Protein AF-Q4RDX2-F1 (afdb_monomer_lite)

pLDDT: mean 72.02, std 18.13, range [43.03, 97.31]

InterPro domains:
  IPR030113 Actin-filament associated protein [PTHR14338] (1-72)

Foldseek 3Di:
DDPDDDDDDPDDPDDDDDDDPPPPVPVPPPPPPDDPPDDPPFPKDKDWDWDADPVRDTDTDIWIAGPNDIDD

Organism: Tetraodon nigroviridis (NCBI:txid99883)

Sequence (72 aa):
ESDSSHYESYGEEEDEDDEPVKDRAHYIQRSASQPCLRPAPESRICGFLWRRKWLGQWIKQLFIIRQDVLLV

Secondary structure (DSSP, 8-state):
-----------------------S-TT------S--SSS-----EEEEEEEE-TTS-EEEEEEEEETTEEE-

Radius of gyration: 24.17 Å; chains: 1; bounding box: 70×33×43 Å

Structure (mmCIF, N/CA/C/O backbone):
data_AF-Q4RDX2-F1
#
_entry.id   AF-Q4RDX2-F1
#
loop_
_atom_site.group_PDB
_atom_site.id
_atom_site.type_symbol
_atom_site.label_atom_id
_atom_site.label_alt_id
_atom_site.label_comp_id
_atom_site.label_asym_id
_atom_site.label_entity_id
_atom_site.label_seq_id
_atom_site.pdbx_PDB_ins_code
_atom_site.Cartn_x
_atom_site.Cartn_y
_atom_site.Cartn_z
_atom_site.occupancy
_atom_site.B_iso_or_equiv
_atom_site.auth_seq_id
_atom_site.auth_comp_id
_atom_site.auth_asym_id
_atom_site.auth_atom_id
_atom_site.pdbx_PDB_model_num
ATOM 1 N N . GLU A 1 1 ? 54.499 -10.366 -3.258 1.00 47.69 1 GLU A N 1
ATOM 2 C CA . GLU A 1 1 ? 54.331 -9.122 -2.484 1.00 47.69 1 GLU A CA 1
ATOM 3 C C . GLU A 1 1 ? 52.843 -8.886 -2.249 1.00 47.69 1 GLU A C 1
ATOM 5 O O . GLU A 1 1 ? 52.055 -9.231 -3.120 1.00 47.69 1 GLU A O 1
ATOM 10 N N . SER A 1 2 ? 52.447 -8.430 -1.059 1.00 59.19 2 SER A N 1
ATOM 11 C CA . SER A 1 2 ? 51.036 -8.227 -0.705 1.00 59.19 2 SER A CA 1
ATOM 12 C C . SER A 1 2 ? 50.656 -6.791 -1.057 1.00 59.19 2 SER A C 1
ATOM 14 O O . SER A 1 2 ? 51.164 -5.867 -0.429 1.00 59.19 2 SER A O 1
ATOM 16 N N . ASP A 1 3 ? 49.807 -6.612 -2.068 1.00 61.16 3 ASP A N 1
ATOM 17 C CA . ASP A 1 3 ? 49.262 -5.309 -2.460 1.00 61.16 3 ASP A CA 1
ATOM 18 C C . ASP A 1 3 ? 48.344 -4.800 -1.341 1.00 61.16 3 ASP A C 1
ATOM 20 O O . ASP A 1 3 ? 47.201 -5.239 -1.187 1.00 61.16 3 ASP A O 1
ATOM 24 N N . SER A 1 4 ? 48.871 -3.916 -0.494 1.00 60.59 4 SER A N 1
ATOM 25 C CA . SER A 1 4 ? 48.071 -3.188 0.482 1.00 60.59 4 SER A CA 1
ATOM 26 C C . SER A 1 4 ? 47.251 -2.140 -0.265 1.00 60.59 4 SER A C 1
ATOM 28 O O . SER A 1 4 ? 47.758 -1.065 -0.590 1.00 60.59 4 SER A O 1
ATOM 30 N N . SER A 1 5 ? 45.986 -2.442 -0.550 1.00 61.38 5 SER A N 1
ATOM 31 C CA . SER A 1 5 ? 45.036 -1.441 -1.033 1.00 61.38 5 SER A CA 1
ATOM 32 C C . SER A 1 5 ? 44.919 -0.325 0.009 1.00 61.38 5 SER A C 1
ATOM 34 O O . SER A 1 5 ? 44.376 -0.536 1.095 1.00 61.38 5 SER A O 1
ATOM 36 N N . HIS A 1 6 ? 45.469 0.843 -0.313 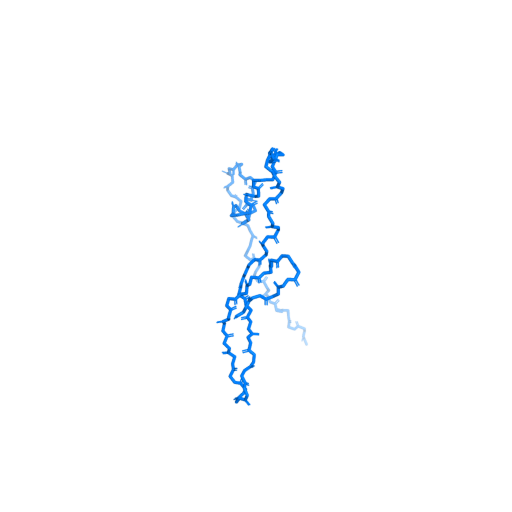1.00 71.12 6 HIS A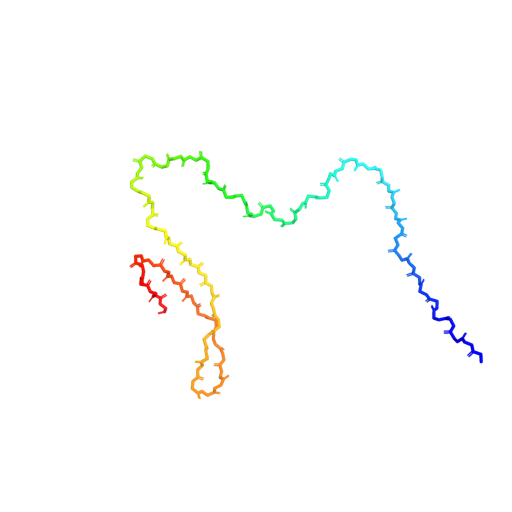 N 1
ATOM 37 C CA . HIS A 1 6 ? 45.364 2.058 0.483 1.00 71.12 6 HIS A CA 1
ATOM 38 C C . HIS A 1 6 ? 43.901 2.525 0.477 1.00 71.12 6 HIS A C 1
ATOM 40 O O . HIS A 1 6 ? 43.399 3.000 -0.540 1.00 71.12 6 HIS A O 1
ATOM 46 N N . TYR A 1 7 ? 43.196 2.310 1.588 1.00 72.44 7 TYR A N 1
ATOM 47 C CA . TYR A 1 7 ? 41.853 2.833 1.824 1.00 72.44 7 TYR A CA 1
ATOM 48 C C . TYR A 1 7 ? 41.996 4.196 2.504 1.00 72.44 7 TYR A C 1
ATOM 50 O O . TYR A 1 7 ? 42.391 4.259 3.668 1.00 72.44 7 TYR A O 1
ATOM 58 N N . GLU A 1 8 ? 41.710 5.284 1.790 1.00 67.00 8 GLU A N 1
ATOM 59 C CA . GLU A 1 8 ? 41.571 6.595 2.424 1.00 67.00 8 GLU A CA 1
ATOM 60 C C . GLU A 1 8 ? 40.244 6.642 3.189 1.00 67.00 8 GLU A C 1
ATOM 62 O O . GLU A 1 8 ? 39.156 6.586 2.611 1.00 67.00 8 GLU A O 1
ATOM 67 N N . SER A 1 9 ? 40.346 6.702 4.516 1.00 64.19 9 SER A N 1
ATOM 68 C CA . SER A 1 9 ? 39.220 6.935 5.414 1.00 64.19 9 SER A CA 1
ATOM 69 C C . SER A 1 9 ? 38.835 8.412 5.355 1.00 64.19 9 SER A C 1
ATOM 71 O O . SER A 1 9 ? 39.457 9.235 6.017 1.00 64.19 9 SER A O 1
ATOM 73 N N . TYR A 1 10 ? 37.812 8.759 4.572 1.00 67.38 10 TYR A N 1
ATOM 74 C CA . TYR A 1 10 ? 37.186 10.083 4.644 1.00 67.38 10 TYR A CA 1
ATOM 75 C C . TYR A 1 10 ? 36.179 10.119 5.800 1.00 67.38 10 TYR A C 1
ATOM 77 O O . TYR A 1 10 ? 34.985 9.876 5.634 1.00 67.38 10 TYR A O 1
ATOM 85 N N . GLY A 1 11 ? 36.718 10.392 6.978 1.00 65.19 11 GLY A N 1
ATOM 86 C CA . GLY A 1 11 ? 36.058 10.817 8.210 1.00 65.19 11 GLY A CA 1
ATOM 87 C C . GLY A 1 11 ? 37.209 11.214 9.132 1.00 65.19 11 GLY A C 1
ATOM 88 O O . GLY A 1 11 ? 38.147 10.439 9.258 1.00 65.19 11 GLY A O 1
ATOM 89 N N . GLU A 1 12 ? 37.310 12.415 9.675 1.00 54.34 12 GLU A N 1
ATOM 90 C CA . GLU A 1 12 ? 36.291 13.273 10.260 1.00 54.34 12 GLU A CA 1
ATOM 91 C C . GLU A 1 12 ? 36.667 14.740 10.015 1.00 54.34 12 GLU A C 1
ATOM 93 O O . GLU A 1 12 ? 37.818 15.121 10.209 1.00 54.34 12 GLU A O 1
ATOM 98 N N . GLU A 1 13 ? 35.696 15.573 9.651 1.00 54.50 13 GLU A N 1
ATOM 99 C CA . GLU A 1 13 ? 35.755 16.992 10.009 1.00 54.50 13 GLU A CA 1
ATOM 100 C C . GLU A 1 13 ? 34.718 17.166 11.123 1.00 54.50 13 GLU A C 1
ATOM 102 O O . GLU A 1 13 ? 33.538 17.428 10.888 1.00 54.50 13 GLU A O 1
ATOM 107 N N . GLU A 1 14 ? 35.157 16.826 12.340 1.00 53.03 14 GLU A N 1
ATOM 108 C CA . GLU A 1 14 ? 34.541 17.258 13.590 1.00 53.03 14 GLU A CA 1
ATOM 109 C C . GLU A 1 14 ? 34.787 18.762 13.729 1.00 53.03 14 GLU A C 1
ATOM 111 O O . GLU A 1 14 ? 35.854 19.168 14.170 1.00 53.03 14 GLU A O 1
ATOM 116 N N . ASP A 1 15 ? 33.792 19.572 13.379 1.00 45.44 15 ASP A N 1
ATOM 117 C CA . ASP A 1 15 ? 33.66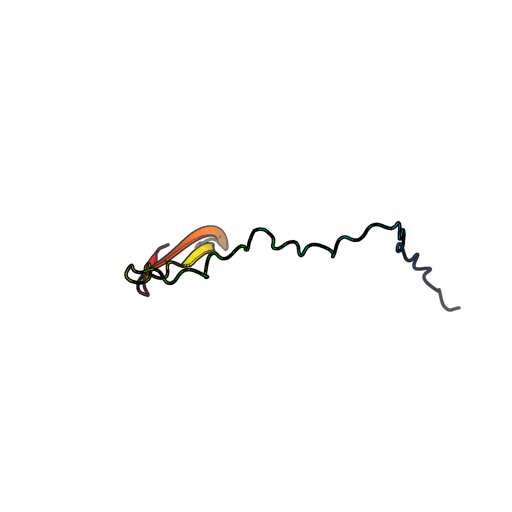5 20.940 13.882 1.00 45.44 15 ASP A CA 1
ATOM 118 C C . ASP A 1 15 ? 32.265 21.083 14.500 1.00 45.44 15 ASP A C 1
ATOM 120 O O . ASP A 1 15 ? 31.271 21.386 13.843 1.00 45.44 15 ASP A O 1
ATOM 124 N N . GLU A 1 16 ? 32.203 20.691 15.774 1.00 51.16 16 GLU A N 1
ATOM 125 C CA . GLU A 1 16 ? 31.750 21.553 16.869 1.00 51.16 16 GLU A CA 1
ATOM 126 C C . GLU A 1 16 ? 30.459 22.363 16.622 1.00 51.16 16 GLU A C 1
ATOM 128 O O . GLU A 1 16 ? 30.493 23.560 16.369 1.00 51.16 16 GLU A O 1
ATOM 133 N N . ASP A 1 17 ? 29.301 21.709 16.752 1.00 43.03 17 ASP A N 1
ATOM 134 C CA . ASP A 1 17 ? 28.148 22.282 17.459 1.00 43.03 17 ASP A CA 1
ATOM 135 C C . ASP A 1 17 ? 27.093 21.191 17.726 1.00 43.03 17 ASP A C 1
ATOM 137 O O . ASP A 1 17 ? 26.642 20.476 16.828 1.00 43.03 17 ASP A O 1
ATOM 141 N N . ASP A 1 18 ? 26.723 21.054 18.998 1.00 47.94 18 ASP A N 1
ATOM 142 C CA . ASP A 1 18 ? 25.707 20.159 19.555 1.00 47.94 18 ASP A CA 1
ATOM 143 C C . ASP A 1 18 ? 24.397 20.100 18.732 1.00 47.94 18 ASP A C 1
ATOM 145 O O . ASP A 1 18 ? 23.453 20.853 18.969 1.00 47.94 18 ASP A O 1
ATOM 149 N N . GLU A 1 19 ? 24.255 19.134 17.826 1.00 50.78 19 GLU A N 1
ATOM 150 C CA . GLU A 1 19 ? 22.944 18.697 17.335 1.00 50.78 19 GLU A CA 1
ATOM 151 C C . GLU A 1 19 ? 22.946 17.166 17.232 1.00 50.78 19 GLU A C 1
ATOM 153 O O . GLU A 1 19 ? 23.668 16.598 16.407 1.00 50.78 19 GLU A O 1
ATOM 158 N N . PRO A 1 20 ? 22.151 16.447 18.053 1.00 47.72 20 PRO A N 1
ATOM 159 C CA . PRO A 1 20 ? 22.025 15.007 17.902 1.00 47.72 20 PRO A CA 1
ATOM 160 C C . PRO A 1 20 ? 21.491 14.745 16.501 1.00 47.72 20 PRO A C 1
ATOM 162 O O . PRO A 1 20 ? 20.399 15.216 16.180 1.00 47.72 20 PRO A O 1
ATOM 165 N N . VAL A 1 21 ? 22.273 14.018 15.690 1.00 51.22 21 VAL A N 1
ATOM 166 C CA . VAL A 1 21 ? 21.955 13.616 14.314 1.00 51.22 21 VAL A CA 1
ATOM 167 C C . VAL A 1 21 ? 20.496 13.196 14.261 1.00 51.22 21 VAL A C 1
ATOM 169 O O . VAL A 1 21 ? 20.096 12.113 14.691 1.00 51.22 21 VAL A O 1
ATOM 172 N N . LYS A 1 22 ? 19.687 14.144 13.808 1.00 55.06 22 LYS A N 1
ATOM 173 C CA . LYS A 1 22 ? 18.244 14.092 13.859 1.00 55.06 22 LYS A CA 1
ATOM 174 C C . LYS A 1 22 ? 17.825 13.001 12.884 1.00 55.06 22 LYS A C 1
ATOM 176 O O . LYS A 1 22 ? 17.960 13.140 11.669 1.00 55.06 22 LYS A O 1
ATOM 181 N N . ASP A 1 23 ? 17.418 11.873 13.457 1.00 59.72 23 ASP A N 1
ATOM 182 C CA . ASP A 1 23 ? 16.901 10.705 12.759 1.00 59.72 23 ASP A CA 1
ATOM 183 C C . ASP A 1 23 ? 15.986 11.162 11.609 1.00 59.72 23 ASP A C 1
ATOM 185 O O . ASP A 1 23 ? 15.011 11.889 11.820 1.00 59.72 23 ASP A O 1
ATOM 189 N N . ARG A 1 24 ? 16.322 10.761 10.373 1.00 57.25 24 ARG A N 1
ATOM 190 C CA . ARG A 1 24 ? 15.681 11.182 9.107 1.00 57.25 24 ARG A CA 1
ATOM 191 C C . ARG A 1 24 ? 14.183 10.840 9.025 1.00 57.25 24 ARG A C 1
ATOM 193 O O . ARG A 1 24 ? 13.542 11.092 8.006 1.00 57.25 24 ARG A O 1
ATOM 200 N N . ALA A 1 25 ? 13.608 10.285 10.085 1.00 60.44 25 ALA A N 1
ATOM 201 C CA . ALA A 1 25 ? 12.207 9.950 10.257 1.00 60.44 25 ALA A CA 1
ATOM 202 C C . ALA A 1 25 ? 11.323 11.100 10.796 1.00 60.44 25 ALA A C 1
ATOM 204 O O . ALA A 1 25 ? 10.253 10.826 11.335 1.00 60.44 25 ALA A O 1
ATOM 205 N N . HIS A 1 26 ? 11.676 12.382 10.623 1.00 54.91 26 HIS A N 1
ATOM 206 C CA . HIS A 1 26 ? 10.813 13.511 11.042 1.00 54.91 26 HIS A CA 1
ATOM 207 C C . HIS A 1 26 ? 9.391 13.490 10.456 1.00 54.91 26 HIS A C 1
ATOM 209 O O . HIS A 1 26 ? 8.481 14.096 11.013 1.00 54.91 26 HIS A O 1
ATOM 215 N N . TYR A 1 27 ? 9.173 12.780 9.347 1.00 56.06 27 TYR A N 1
ATOM 216 C CA . TYR A 1 27 ? 7.844 12.594 8.759 1.00 56.06 27 TYR A CA 1
ATOM 217 C C . TYR A 1 27 ? 6.994 11.535 9.486 1.00 56.06 27 TYR A C 1
ATOM 219 O O . TYR A 1 27 ? 5.798 11.427 9.225 1.00 56.06 27 TYR A O 1
ATOM 227 N N . ILE A 1 28 ? 7.573 10.759 10.408 1.00 54.59 28 ILE A N 1
ATOM 228 C CA . ILE A 1 28 ? 6.872 9.762 11.230 1.00 54.59 28 ILE A CA 1
ATOM 229 C C . ILE A 1 28 ? 6.480 10.391 12.572 1.00 54.59 28 ILE A C 1
ATOM 231 O O . ILE A 1 28 ? 6.619 9.797 13.638 1.00 54.59 28 ILE A O 1
ATOM 235 N N . GLN A 1 29 ? 5.940 11.608 12.551 1.00 51.84 29 GLN A N 1
ATOM 236 C CA . GLN A 1 29 ? 5.241 12.135 13.715 1.00 51.84 29 GLN A CA 1
ATOM 237 C C . GLN A 1 29 ? 3.862 11.461 13.777 1.00 51.84 29 GLN A C 1
ATOM 239 O O . GLN A 1 29 ? 2.853 12.000 13.325 1.00 51.84 29 GLN A O 1
ATOM 244 N N . ARG A 1 30 ? 3.814 10.221 14.287 1.00 52.88 30 ARG A N 1
ATOM 245 C CA . ARG A 1 30 ? 2.544 9.551 14.594 1.00 52.88 30 ARG A CA 1
ATOM 246 C C . ARG A 1 30 ? 1.865 10.317 15.726 1.00 52.88 30 ARG A C 1
ATOM 248 O O . ARG A 1 30 ? 2.231 10.179 16.889 1.00 52.88 30 ARG A O 1
ATOM 255 N N . SER A 1 31 ? 0.838 11.085 15.391 1.00 59.34 31 SER A N 1
ATOM 256 C CA . SER A 1 31 ? -0.136 11.646 16.327 1.00 59.34 31 SER A CA 1
ATOM 257 C C . SER A 1 31 ? -0.995 10.526 16.934 1.00 59.34 31 SER A C 1
ATOM 259 O O . SER A 1 31 ? -2.171 10.377 16.626 1.00 59.34 31 SER A O 1
ATOM 261 N N . ALA A 1 32 ? -0.393 9.689 17.781 1.00 57.12 32 ALA A N 1
ATOM 262 C CA . ALA A 1 32 ? -1.064 8.572 18.451 1.00 57.12 32 ALA A CA 1
ATOM 263 C C . ALA A 1 32 ? -1.381 8.847 19.934 1.00 57.12 32 ALA A C 1
ATOM 265 O O . ALA A 1 32 ? -1.785 7.936 20.648 1.00 57.12 32 ALA A O 1
ATOM 266 N N . SER A 1 33 ? -1.193 10.076 20.425 1.00 56.06 33 SER A N 1
ATOM 267 C CA . SER A 1 33 ? -1.290 10.377 21.862 1.00 56.06 33 SER A CA 1
ATOM 268 C C . SER A 1 33 ? -2.667 10.839 22.347 1.00 56.06 33 SER A C 1
ATOM 270 O O . SER A 1 33 ? -2.847 10.986 23.553 1.00 56.06 33 SER A O 1
ATOM 272 N N . GLN A 1 34 ? -3.653 11.044 21.466 1.00 61.66 34 GLN A N 1
ATOM 273 C CA . GLN A 1 34 ? -5.017 11.343 21.907 1.00 61.66 34 GLN A CA 1
ATOM 274 C C . GLN A 1 34 ? -5.910 10.105 21.784 1.00 61.66 34 GLN A C 1
ATOM 276 O O . GLN A 1 34 ? -6.125 9.631 20.664 1.00 61.66 34 GLN A O 1
ATOM 281 N N . PRO A 1 35 ? -6.476 9.589 22.894 1.00 59.88 35 PRO A N 1
ATOM 282 C CA . PRO A 1 35 ? -7.579 8.649 22.803 1.00 59.88 35 PRO A CA 1
ATOM 283 C C . PRO A 1 35 ? -8.719 9.366 22.080 1.00 59.88 35 PRO A C 1
ATOM 285 O O . PRO A 1 35 ? -9.299 10.332 22.578 1.00 59.88 35 PRO A O 1
ATOM 288 N N . CYS A 1 36 ? -9.000 8.936 20.854 1.00 55.97 36 CYS A N 1
ATOM 289 C CA . CYS A 1 36 ? -10.146 9.431 20.121 1.00 55.97 36 CYS A CA 1
ATOM 290 C C . CYS A 1 36 ? -11.405 9.042 20.914 1.00 55.97 36 CYS A C 1
ATOM 292 O O . CYS A 1 36 ? -11.721 7.870 21.060 1.00 55.97 36 CYS A O 1
ATOM 294 N N . LEU A 1 37 ? -12.152 10.032 21.418 1.00 63.41 37 LEU A N 1
ATOM 295 C CA . LEU A 1 37 ? -13.494 9.842 22.004 1.00 63.41 37 LEU A CA 1
ATOM 296 C C . LEU A 1 37 ? -14.541 9.421 20.948 1.00 63.41 37 LEU A C 1
ATOM 298 O O . LEU A 1 37 ? -15.729 9.286 21.234 1.00 63.41 37 LEU A O 1
ATOM 302 N N . ARG A 1 38 ? -14.107 9.264 19.695 1.00 60.66 38 ARG A N 1
ATOM 303 C CA . ARG A 1 38 ? -14.870 8.708 18.582 1.00 60.66 38 ARG A CA 1
ATOM 304 C C . ARG A 1 38 ? -14.582 7.207 18.507 1.00 60.66 38 ARG A C 1
ATOM 306 O O . ARG A 1 38 ? -13.463 6.824 18.839 1.00 60.66 38 ARG A O 1
ATOM 313 N N . PRO A 1 39 ? -15.526 6.370 18.028 1.00 62.66 39 PRO A N 1
ATOM 314 C CA . PRO A 1 39 ? -15.200 5.000 17.637 1.00 62.66 39 PRO A CA 1
ATOM 315 C C . PRO A 1 39 ? -13.898 5.027 16.845 1.00 62.66 39 PRO A C 1
ATOM 317 O O . PRO A 1 39 ? -13.771 5.895 15.971 1.00 62.66 39 PRO A O 1
ATOM 320 N N . ALA A 1 40 ? -12.938 4.168 17.217 1.00 60.28 40 ALA A N 1
ATOM 321 C CA . ALA A 1 40 ? -11.616 4.148 16.604 1.00 60.28 40 ALA A CA 1
ATOM 322 C C . ALA A 1 40 ? -11.802 4.304 15.091 1.00 60.28 40 ALA A C 1
ATOM 324 O O . ALA A 1 40 ? -12.598 3.542 14.524 1.00 60.28 40 ALA A O 1
ATOM 325 N N . PRO A 1 41 ? -11.196 5.327 14.452 1.00 64.06 41 PRO A N 1
ATOM 326 C CA . PRO A 1 41 ? -11.335 5.482 13.016 1.00 64.06 41 PRO A CA 1
ATOM 327 C C . PRO A 1 41 ? -10.944 4.136 12.436 1.00 64.06 41 PRO A C 1
ATOM 329 O O . PRO A 1 41 ? -9.874 3.638 12.786 1.00 64.06 41 PRO A O 1
ATOM 332 N N . GLU A 1 42 ? -11.857 3.513 11.678 1.00 67.75 42 GLU A N 1
ATOM 333 C CA . GLU A 1 42 ? -11.633 2.190 11.091 1.00 67.75 42 GLU A CA 1
ATOM 334 C C . GLU A 1 42 ? -10.185 2.151 10.626 1.00 67.75 42 GLU A C 1
ATOM 336 O O . GLU A 1 42 ? -9.782 3.047 9.877 1.00 67.75 42 GLU A O 1
ATOM 341 N N . SER A 1 43 ? -9.385 1.234 11.171 1.00 61.12 43 SER A N 1
ATOM 342 C CA . SER A 1 43 ? -7.949 1.209 10.929 1.00 61.12 43 SER A CA 1
ATOM 343 C C . SER A 1 43 ? -7.730 1.021 9.430 1.00 61.12 43 SER A C 1
ATOM 345 O O . SER A 1 43 ? -7.849 -0.074 8.888 1.00 61.12 43 SER A O 1
ATOM 347 N N . ARG A 1 44 ? -7.495 2.138 8.738 1.00 78.44 44 ARG A N 1
ATOM 348 C CA . ARG A 1 44 ? -7.328 2.211 7.290 1.00 78.44 44 ARG A CA 1
ATOM 349 C C . ARG A 1 44 ? -5.842 2.158 7.014 1.00 78.44 44 ARG A C 1
ATOM 351 O O . ARG A 1 44 ? -5.136 3.138 7.235 1.00 78.44 44 ARG A O 1
ATOM 358 N N . ILE A 1 45 ? -5.365 1.012 6.546 1.00 90.19 45 ILE A N 1
ATOM 359 C CA . ILE A 1 45 ? -4.009 0.911 6.005 1.00 90.19 45 ILE A CA 1
ATOM 360 C C . ILE A 1 45 ? -4.108 1.265 4.528 1.00 90.19 45 ILE A C 1
ATOM 362 O O . ILE A 1 45 ? -4.903 0.663 3.811 1.00 90.19 45 ILE A O 1
ATOM 366 N N . CYS A 1 46 ? -3.322 2.230 4.063 1.00 91.88 46 CYS A N 1
ATOM 367 C CA . CYS A 1 46 ? -3.213 2.538 2.643 1.00 91.88 46 CYS A CA 1
ATOM 368 C C . CYS A 1 46 ? -1.753 2.650 2.215 1.00 91.88 46 CYS A C 1
ATOM 370 O O . CYS A 1 46 ? -0.862 2.914 3.024 1.00 91.88 46 CYS A O 1
ATOM 372 N N . GLY A 1 47 ? -1.505 2.428 0.931 1.00 94.31 47 GLY A N 1
ATOM 373 C CA . GLY A 1 47 ? -0.164 2.506 0.376 1.00 94.31 47 GLY A CA 1
ATOM 374 C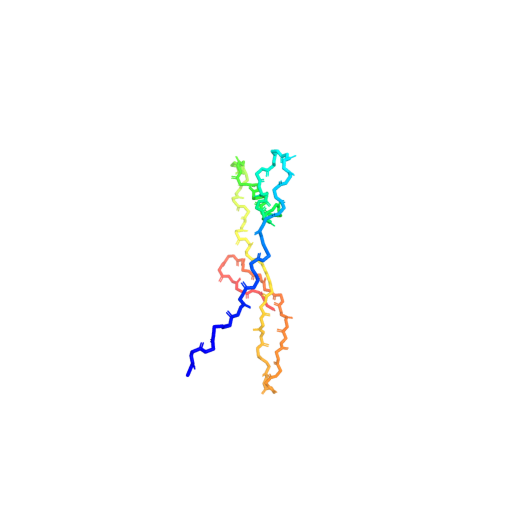 C . GLY A 1 47 ? -0.132 2.122 -1.090 1.00 94.31 47 GLY A C 1
ATOM 375 O O . GLY A 1 47 ? -1.165 1.945 -1.731 1.00 94.31 47 GLY A O 1
ATOM 376 N N . PHE A 1 48 ? 1.074 1.976 -1.623 1.00 96.69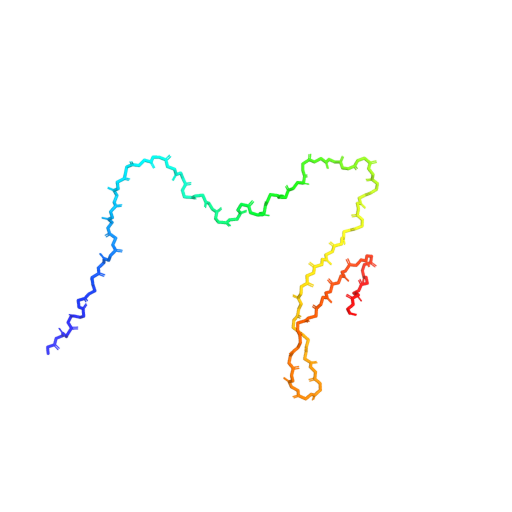 48 PHE A N 1
ATOM 377 C CA . PHE A 1 48 ? 1.279 1.496 -2.981 1.00 96.69 48 PHE A CA 1
ATOM 378 C C . PHE A 1 48 ? 1.979 0.144 -2.958 1.00 96.69 48 PHE A C 1
ATOM 380 O O . PHE A 1 48 ? 2.937 -0.044 -2.213 1.00 96.69 48 PHE A O 1
ATOM 387 N N . LEU A 1 49 ? 1.528 -0.770 -3.812 1.00 95.12 49 LEU A N 1
ATOM 388 C CA . LEU A 1 49 ? 2.181 -2.050 -4.067 1.00 95.12 49 LEU A CA 1
ATOM 389 C C . LEU A 1 49 ? 2.476 -2.210 -5.557 1.00 95.12 49 LEU A C 1
ATOM 391 O O . LEU A 1 49 ? 1.899 -1.520 -6.399 1.00 95.12 49 LEU A O 1
ATOM 395 N N . TRP A 1 50 ? 3.366 -3.137 -5.892 1.00 96.81 50 TRP A N 1
ATOM 396 C CA . TRP A 1 50 ? 3.582 -3.555 -7.271 1.00 96.81 50 TRP A CA 1
ATOM 397 C C . TRP A 1 50 ? 2.686 -4.754 -7.587 1.00 96.81 50 TRP A C 1
ATOM 399 O O . TRP A 1 50 ? 2.791 -5.799 -6.950 1.00 96.81 50 TRP A O 1
ATOM 409 N N . ARG A 1 51 ? 1.806 -4.618 -8.584 1.00 94.62 51 ARG A N 1
ATOM 410 C CA . ARG A 1 51 ? 0.959 -5.707 -9.092 1.00 94.62 51 ARG A CA 1
ATOM 411 C C . ARG A 1 51 ? 1.489 -6.197 -10.434 1.00 94.62 51 ARG A C 1
ATOM 413 O O . ARG A 1 51 ? 1.687 -5.403 -11.354 1.00 94.62 51 ARG A O 1
ATOM 420 N N . ARG A 1 52 ? 1.667 -7.513 -10.561 1.00 95.94 52 ARG A N 1
ATOM 421 C CA . ARG A 1 52 ? 2.081 -8.159 -11.812 1.00 95.94 52 ARG A CA 1
ATOM 422 C C . ARG A 1 52 ? 0.893 -8.294 -12.768 1.00 95.94 52 ARG A C 1
ATOM 424 O O . ARG A 1 52 ? -0.140 -8.850 -12.398 1.00 95.94 52 ARG A O 1
ATOM 431 N N . LYS A 1 53 ? 1.040 -7.802 -13.997 1.00 93.75 53 LYS A N 1
ATOM 432 C CA . LYS A 1 53 ? 0.112 -8.027 -15.116 1.00 93.75 53 LYS A CA 1
ATOM 433 C C . LYS A 1 53 ? 0.442 -9.335 -15.842 1.00 93.75 53 LYS A C 1
ATOM 435 O O . LYS A 1 53 ? 1.540 -9.871 -15.721 1.00 93.75 53 LYS A O 1
ATOM 440 N N . TRP A 1 54 ? -0.496 -9.802 -16.665 1.00 92.00 54 TRP A N 1
ATOM 441 C CA . TRP A 1 54 ? -0.393 -11.051 -17.436 1.00 92.00 54 TRP A CA 1
ATOM 442 C C . TRP A 1 54 ? 0.800 -11.133 -18.415 1.00 92.00 54 TRP A C 1
ATOM 444 O O . TRP A 1 54 ? 1.239 -12.222 -18.750 1.00 92.00 54 TRP A O 1
ATOM 454 N N . LEU A 1 55 ? 1.369 -9.990 -18.818 1.00 93.62 55 LEU A N 1
ATOM 455 C CA . LEU A 1 55 ? 2.464 -9.845 -19.787 1.00 93.62 55 LEU A CA 1
ATOM 456 C C . LEU A 1 55 ? 3.796 -9.565 -19.072 1.00 93.62 55 LEU A C 1
ATOM 458 O O . LEU A 1 55 ? 4.712 -8.998 -19.655 1.00 93.62 55 LEU A O 1
ATOM 462 N N . GLY A 1 56 ? 3.880 -9.851 -17.769 1.00 94.44 56 GLY A N 1
ATOM 463 C CA . GLY A 1 56 ? 5.086 -9.616 -16.967 1.00 94.44 56 GLY A CA 1
ATOM 464 C C . GLY A 1 56 ? 5.351 -8.151 -16.604 1.00 94.44 56 GLY A C 1
ATOM 465 O O . GLY A 1 56 ? 6.277 -7.874 -15.850 1.00 94.44 56 GLY A O 1
ATOM 466 N N . GLN A 1 57 ? 4.529 -7.212 -17.078 1.00 96.44 57 GLN A N 1
ATOM 467 C CA . GLN A 1 57 ? 4.611 -5.808 -16.672 1.00 96.44 57 GLN A CA 1
ATOM 468 C C . GLN A 1 57 ? 4.175 -5.633 -15.214 1.00 96.44 57 GLN A C 1
ATOM 470 O O . GLN A 1 57 ? 3.176 -6.211 -14.784 1.00 96.44 57 GLN A O 1
ATOM 475 N N . TRP A 1 58 ? 4.878 -4.782 -14.472 1.00 97.31 58 TRP A N 1
ATOM 476 C CA . TRP A 1 58 ? 4.495 -4.380 -13.122 1.00 97.31 58 TRP A CA 1
ATOM 477 C C . TRP A 1 58 ? 3.849 -3.000 -13.148 1.00 97.31 58 TRP A C 1
ATOM 479 O O . TRP A 1 58 ? 4.304 -2.108 -13.861 1.00 97.31 58 TRP A O 1
ATOM 489 N N . ILE A 1 59 ? 2.783 -2.821 -12.370 1.00 96.81 59 ILE A N 1
ATOM 490 C CA . ILE A 1 59 ? 2.172 -1.508 -12.151 1.00 96.81 59 ILE A CA 1
ATOM 491 C C . ILE A 1 59 ? 2.163 -1.163 -10.671 1.00 96.81 59 ILE A C 1
ATOM 493 O O . ILE A 1 59 ? 1.891 -2.019 -9.828 1.00 96.81 59 ILE A O 1
ATOM 497 N N . LYS A 1 60 ? 2.453 0.100 -10.366 1.00 97.12 60 LYS A N 1
ATOM 498 C CA . LYS A 1 60 ? 2.270 0.655 -9.032 1.00 97.12 60 LYS A CA 1
ATOM 499 C C . LYS A 1 60 ? 0.771 0.876 -8.832 1.00 97.12 60 LYS A C 1
ATOM 501 O O . LYS A 1 60 ? 0.164 1.631 -9.585 1.00 97.12 60 LYS A O 1
ATOM 506 N N . GLN A 1 61 ? 0.179 0.196 -7.859 1.00 96.50 61 GLN A N 1
ATOM 507 C CA . GLN A 1 61 ? -1.257 0.225 -7.590 1.00 96.50 61 GLN A CA 1
ATOM 508 C C . GLN A 1 61 ? -1.496 0.698 -6.157 1.00 96.50 61 GLN A C 1
ATOM 510 O O . GLN A 1 61 ? -0.815 0.245 -5.235 1.00 96.50 61 GLN A O 1
ATOM 515 N N . LEU A 1 62 ? -2.441 1.623 -5.986 1.00 96.19 62 LEU A N 1
ATOM 516 C CA . LEU A 1 62 ? -2.934 2.016 -4.670 1.00 96.19 62 LEU A CA 1
ATOM 517 C C . LEU A 1 62 ? -3.671 0.825 -4.048 1.00 96.19 62 LEU A C 1
ATOM 519 O O . LEU A 1 62 ? -4.401 0.123 -4.742 1.00 96.19 62 LEU A O 1
ATOM 523 N N . PHE A 1 63 ? -3.498 0.611 -2.751 1.00 94.38 63 PHE A N 1
ATOM 524 C CA . PHE A 1 63 ? -4.337 -0.305 -1.993 1.00 94.38 63 PHE A CA 1
ATOM 525 C C . PHE A 1 63 ? -4.849 0.368 -0.724 1.00 94.38 63 PHE A C 1
ATOM 527 O O . PHE A 1 63 ? -4.185 1.242 -0.156 1.00 94.38 63 PHE A O 1
ATOM 534 N N . ILE A 1 64 ? -6.029 -0.057 -0.281 1.00 93.50 64 ILE A N 1
ATOM 535 C CA . ILE A 1 64 ? -6.641 0.346 0.984 1.00 93.50 64 ILE A CA 1
ATOM 536 C C . ILE A 1 64 ? -7.186 -0.912 1.659 1.00 93.50 64 ILE A C 1
ATOM 538 O O . ILE A 1 64 ? -7.934 -1.662 1.043 1.00 93.50 64 ILE A O 1
ATOM 542 N N . ILE A 1 65 ? -6.839 -1.138 2.922 1.00 92.00 65 ILE A N 1
ATOM 543 C CA . ILE A 1 65 ? -7.451 -2.167 3.767 1.00 92.00 65 ILE A CA 1
ATOM 544 C C . ILE A 1 65 ? -8.432 -1.470 4.701 1.00 92.00 65 ILE A C 1
ATOM 546 O O . ILE A 1 65 ? -8.051 -0.550 5.427 1.00 92.00 65 ILE A O 1
ATOM 550 N N . ARG A 1 66 ? -9.695 -1.893 4.665 1.00 89.12 66 ARG A N 1
ATOM 551 C CA . ARG A 1 66 ? -10.774 -1.367 5.507 1.00 89.12 66 ARG A CA 1
ATOM 552 C C . ARG A 1 66 ? -11.671 -2.523 5.930 1.00 89.12 66 ARG A C 1
ATOM 554 O O . ARG A 1 66 ? -12.160 -3.226 5.056 1.00 89.12 66 ARG A O 1
ATOM 561 N N . GLN A 1 67 ? -11.929 -2.671 7.234 1.00 88.69 67 GLN A N 1
ATOM 562 C CA . GLN A 1 67 ? -12.825 -3.717 7.763 1.00 88.69 67 GLN A CA 1
ATOM 563 C C . GLN A 1 67 ? -12.489 -5.115 7.190 1.00 88.69 67 GLN A C 1
ATOM 565 O O . GLN A 1 67 ? -13.368 -5.817 6.707 1.00 88.69 67 GLN A O 1
ATOM 570 N N . ASP A 1 68 ? -11.196 -5.458 7.144 1.00 85.94 68 ASP A N 1
ATOM 571 C CA . ASP A 1 68 ? -10.661 -6.717 6.591 1.00 85.94 68 ASP A CA 1
ATOM 572 C C . ASP A 1 68 ? -10.850 -6.937 5.076 1.00 85.94 68 ASP A C 1
ATOM 574 O O . ASP A 1 68 ? -10.516 -7.996 4.543 1.00 85.94 68 ASP A O 1
ATOM 578 N N . VAL A 1 69 ? -11.309 -5.918 4.346 1.00 90.94 69 VAL A N 1
ATOM 579 C CA . VAL A 1 69 ? -11.439 -5.938 2.885 1.00 90.94 69 VAL A CA 1
ATOM 580 C C . VAL A 1 69 ? -10.277 -5.187 2.236 1.00 90.94 69 VAL A C 1
ATOM 582 O O . VAL A 1 69 ? -10.004 -4.031 2.571 1.00 90.94 69 VAL A O 1
ATOM 585 N N . LEU A 1 70 ? -9.618 -5.834 1.270 1.00 92.56 70 LEU A N 1
ATOM 586 C CA . LEU A 1 70 ? -8.631 -5.213 0.385 1.00 92.56 70 LEU A CA 1
ATOM 587 C C . LEU A 1 70 ? -9.334 -4.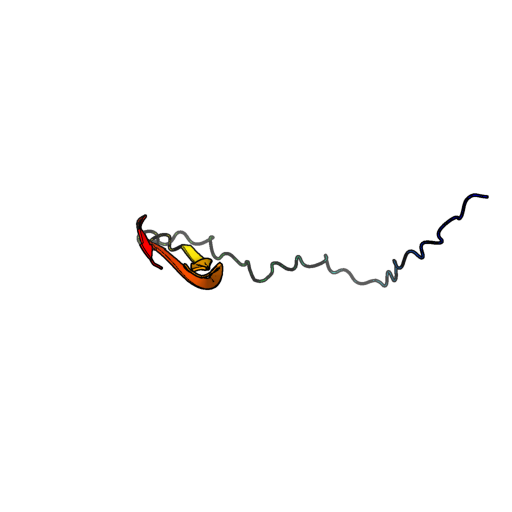538 -0.801 1.00 92.56 70 LEU A C 1
ATOM 589 O O . LEU A 1 70 ? -9.973 -5.201 -1.615 1.00 92.56 70 LEU A O 1
ATOM 593 N N . LEU A 1 71 ? -9.164 -3.225 -0.919 1.00 92.44 71 LEU A N 1
ATOM 594 C CA . LEU A 1 71 ? -9.608 -2.399 -2.040 1.00 92.44 71 LEU A CA 1
ATOM 595 C C . LEU A 1 71 ? -8.381 -2.044 -2.889 1.00 92.44 71 LEU A C 1
ATOM 597 O O . LEU A 1 71 ? -7.372 -1.585 -2.345 1.00 92.44 71 LEU A O 1
ATOM 601 N N . VAL A 1 72 ? -8.452 -2.287 -4.198 1.00 88.12 72 VAL A N 1
ATOM 602 C CA . VAL A 1 72 ? -7.313 -2.268 -5.135 1.00 88.12 72 VAL A CA 1
ATOM 603 C C . VAL A 1 72 ? -7.678 -1.706 -6.496 1.00 88.12 72 VAL A C 1
ATOM 605 O O . VAL A 1 72 ? -8.849 -1.871 -6.899 1.00 88.12 72 VAL A O 1
#